Protein AF-U2QLL1-F1 (afdb_monomer_lite)

Structure (mmCIF, N/CA/C/O backbone):
data_AF-U2QLL1-F1
#
_entry.id   AF-U2QLL1-F1
#
loop_
_atom_site.group_PDB
_atom_site.id
_atom_site.type_symbol
_atom_site.label_atom_id
_atom_site.label_alt_id
_atom_site.label_comp_id
_atom_site.label_asym_id
_atom_site.label_entity_id
_atom_site.label_seq_id
_atom_site.pdbx_PDB_ins_code
_atom_site.Cartn_x
_atom_site.Cartn_y
_atom_site.Cartn_z
_atom_site.occupancy
_atom_site.B_iso_or_equiv
_atom_site.auth_seq_id
_atom_site.auth_comp_id
_atom_site.auth_asym_id
_atom_site.auth_atom_id
_atom_site.pdbx_PDB_model_num
ATOM 1 N N . MET A 1 1 ? -0.497 -2.647 -14.562 1.00 70.38 1 MET A N 1
ATOM 2 C CA . MET A 1 1 ? -0.001 -1.280 -14.275 1.00 70.38 1 MET A CA 1
ATOM 3 C C . MET A 1 1 ? 1.443 -1.209 -14.761 1.00 70.38 1 MET A C 1
ATOM 5 O O . MET A 1 1 ? 2.087 -2.247 -14.769 1.00 70.38 1 MET A O 1
ATOM 9 N N . GLN A 1 2 ? 1.967 -0.066 -15.217 1.00 87.94 2 GLN A N 1
ATOM 10 C CA . GLN A 1 2 ? 3.403 0.007 -15.535 1.00 87.94 2 GLN A CA 1
ATOM 11 C C . GLN A 1 2 ? 4.201 0.032 -14.219 1.00 87.94 2 GLN A C 1
ATOM 13 O O . GLN A 1 2 ? 3.851 0.798 -13.324 1.00 87.94 2 GLN A O 1
ATOM 18 N N . PHE A 1 3 ? 5.256 -0.780 -14.087 1.00 89.00 3 PHE A N 1
ATOM 19 C CA . PHE A 1 3 ? 6.040 -0.886 -12.843 1.00 89.00 3 PHE A CA 1
ATOM 20 C C . PHE A 1 3 ? 6.561 0.469 -12.334 1.00 89.00 3 PHE A C 1
ATOM 22 O O . PHE A 1 3 ? 6.480 0.760 -11.143 1.00 89.00 3 PHE A O 1
ATOM 29 N N . SER A 1 4 ? 7.033 1.331 -13.239 1.00 92.00 4 SER A N 1
ATOM 30 C CA . SER A 1 4 ? 7.472 2.695 -12.916 1.00 92.00 4 SER A CA 1
ATOM 31 C C . SER A 1 4 ? 6.366 3.533 -12.274 1.00 92.00 4 SER A C 1
ATOM 33 O O . SER A 1 4 ? 6.628 4.212 -11.285 1.00 92.00 4 SER A O 1
ATOM 35 N N . VAL A 1 5 ? 5.135 3.432 -12.785 1.00 93.94 5 VAL A N 1
ATOM 36 C CA . VAL A 1 5 ? 3.958 4.125 -12.238 1.00 93.94 5 VAL A CA 1
ATOM 37 C C . VAL A 1 5 ? 3.609 3.578 -10.857 1.00 93.94 5 VAL A C 1
ATOM 39 O O . VAL A 1 5 ? 3.366 4.356 -9.942 1.00 93.94 5 VAL A O 1
ATOM 42 N N . ALA A 1 6 ? 3.637 2.254 -10.672 1.00 95.81 6 ALA A N 1
ATOM 43 C CA . ALA A 1 6 ? 3.383 1.646 -9.366 1.00 95.81 6 ALA A CA 1
ATOM 44 C C . ALA A 1 6 ? 4.404 2.106 -8.313 1.00 95.81 6 ALA A C 1
ATOM 46 O O . ALA A 1 6 ? 4.026 2.489 -7.206 1.00 95.81 6 ALA A O 1
ATOM 47 N N . ARG A 1 7 ? 5.690 2.109 -8.687 1.00 96.50 7 ARG A N 1
ATOM 48 C CA . ARG A 1 7 ? 6.798 2.584 -7.854 1.00 96.50 7 ARG A CA 1
ATOM 49 C C . ARG A 1 7 ? 6.617 4.041 -7.456 1.00 96.50 7 ARG A C 1
ATOM 51 O O . ARG A 1 7 ? 6.696 4.364 -6.275 1.00 96.50 7 ARG A O 1
ATOM 58 N N . GLU A 1 8 ? 6.420 4.921 -8.434 1.00 95.75 8 GLU A N 1
ATOM 59 C CA . GLU A 1 8 ? 6.270 6.353 -8.182 1.00 95.75 8 GLU A CA 1
ATOM 60 C C . GLU A 1 8 ? 5.060 6.619 -7.288 1.00 95.75 8 GLU A C 1
ATOM 62 O O . GLU A 1 8 ? 5.184 7.286 -6.261 1.00 95.75 8 GLU A O 1
ATOM 67 N N . LEU A 1 9 ? 3.920 6.008 -7.615 1.00 96.50 9 LEU A N 1
ATOM 68 C CA . LEU A 1 9 ? 2.685 6.237 -6.890 1.00 96.50 9 LEU A CA 1
ATOM 69 C C . LEU A 1 9 ? 2.758 5.731 -5.446 1.00 96.50 9 LEU A C 1
ATOM 71 O O . LEU A 1 9 ? 2.398 6.466 -4.531 1.00 96.50 9 LEU A O 1
ATOM 75 N N . ALA A 1 10 ? 3.261 4.516 -5.213 1.00 97.25 10 ALA A N 1
ATOM 76 C CA . ALA A 1 10 ? 3.382 3.965 -3.864 1.00 97.25 10 ALA A CA 1
ATOM 77 C C . ALA A 1 10 ? 4.322 4.800 -2.976 1.00 97.25 10 ALA A C 1
ATOM 79 O O . ALA A 1 10 ? 4.002 5.057 -1.814 1.00 97.25 10 ALA A O 1
ATOM 80 N N . LEU A 1 11 ? 5.454 5.265 -3.522 1.00 97.50 11 LEU A N 1
ATOM 81 C CA . LEU A 1 11 ? 6.412 6.086 -2.777 1.00 97.50 11 LEU A CA 1
ATOM 82 C C . LEU A 1 11 ? 5.851 7.480 -2.463 1.00 97.50 11 LEU A C 1
ATOM 84 O O . LEU A 1 11 ? 5.929 7.920 -1.316 1.00 97.50 11 LEU A O 1
ATOM 88 N N . VAL A 1 12 ? 5.233 8.150 -3.441 1.00 97.62 12 VAL A N 1
ATOM 89 C CA . VAL A 1 12 ? 4.646 9.485 -3.242 1.00 97.62 12 VAL A CA 1
ATOM 90 C C . VAL A 1 12 ? 3.441 9.431 -2.300 1.00 97.62 12 VAL A C 1
ATOM 92 O O . VAL A 1 12 ? 3.314 10.284 -1.418 1.00 97.62 12 VAL A O 1
ATOM 95 N N . LEU A 1 13 ? 2.573 8.422 -2.434 1.00 97.56 13 LEU A N 1
ATOM 96 C CA . LEU A 1 13 ? 1.436 8.236 -1.530 1.00 97.56 13 LEU A CA 1
ATOM 97 C C . LEU A 1 13 ? 1.897 7.979 -0.097 1.00 97.56 13 LEU A C 1
ATOM 99 O O . LEU A 1 13 ? 1.320 8.556 0.820 1.00 97.56 13 LEU A O 1
ATOM 103 N N . ARG A 1 14 ? 2.947 7.177 0.115 1.00 97.19 14 ARG A N 1
ATOM 104 C CA . ARG A 1 14 ? 3.487 6.948 1.461 1.00 97.19 14 ARG A CA 1
ATOM 105 C C . ARG A 1 14 ? 4.042 8.230 2.084 1.00 97.19 14 ARG A C 1
ATOM 107 O O . ARG A 1 14 ? 3.826 8.461 3.271 1.00 97.19 14 ARG A O 1
ATOM 114 N N . GLU A 1 15 ? 4.731 9.068 1.310 1.00 97.19 15 GLU A N 1
ATOM 115 C CA . GLU A 1 15 ? 5.245 10.350 1.811 1.00 97.19 15 GLU A CA 1
ATOM 116 C C . GLU A 1 15 ? 4.122 11.348 2.135 1.00 97.19 15 GLU A C 1
ATOM 118 O O . GLU A 1 15 ? 4.174 12.011 3.172 1.00 97.19 15 GLU A O 1
ATOM 123 N N . LYS A 1 16 ? 3.089 11.445 1.287 1.00 97.31 16 LYS A N 1
ATOM 124 C CA . LYS A 1 16 ? 1.971 12.391 1.467 1.00 97.31 16 LYS A CA 1
ATOM 125 C C . LYS A 1 16 ? 0.927 11.932 2.485 1.00 97.31 16 LYS A C 1
ATOM 127 O O . LYS A 1 16 ? 0.366 12.771 3.189 1.00 97.31 16 LYS A O 1
ATOM 132 N N . PHE A 1 17 ? 0.675 10.628 2.574 1.00 97.12 17 PHE A N 1
ATOM 133 C CA . PHE A 1 17 ? -0.356 10.021 3.417 1.00 97.12 17 PHE A CA 1
ATOM 134 C C . PHE A 1 17 ? 0.259 8.925 4.307 1.00 97.12 17 PHE A C 1
ATOM 136 O O . PHE A 1 17 ? 0.069 7.730 4.066 1.00 97.12 17 PHE A O 1
ATOM 143 N N . PRO A 1 18 ? 0.994 9.295 5.378 1.00 96.00 18 PRO A N 1
ATOM 144 C CA . PRO A 1 18 ? 1.779 8.342 6.166 1.00 96.00 18 PRO A CA 1
ATOM 145 C C . PRO A 1 18 ? 0.969 7.223 6.828 1.00 96.00 18 PRO A C 1
ATOM 147 O O . PRO A 1 18 ? 1.539 6.188 7.161 1.00 96.00 18 PRO A O 1
ATOM 150 N N . LYS A 1 19 ? -0.343 7.411 7.021 1.00 95.62 19 LYS A N 1
ATOM 151 C CA . LYS A 1 19 ? -1.237 6.429 7.653 1.00 95.62 19 LYS A CA 1
ATOM 152 C C . LYS A 1 19 ? -2.020 5.573 6.661 1.00 95.62 19 LYS A C 1
ATOM 154 O O . LYS A 1 19 ? -2.624 4.594 7.092 1.00 95.62 19 LYS A O 1
ATOM 159 N N . LEU A 1 20 ? -1.978 5.900 5.370 1.00 97.94 20 LEU A N 1
ATOM 160 C CA . LEU A 1 20 ? -2.711 5.185 4.331 1.00 97.94 20 LEU A CA 1
ATOM 161 C C . LEU A 1 20 ? -2.277 3.717 4.289 1.00 97.94 20 LEU A C 1
ATOM 163 O O . LEU A 1 20 ? -1.079 3.419 4.275 1.00 97.94 20 LEU A O 1
ATOM 167 N N . SER A 1 21 ? -3.229 2.788 4.257 1.00 98.38 21 SER A N 1
ATOM 168 C CA . SER A 1 21 ? -2.928 1.393 3.936 1.00 98.38 21 SER A CA 1
ATOM 169 C C . SER A 1 21 ? -2.640 1.296 2.446 1.00 98.38 21 SER A C 1
ATOM 171 O O . SER A 1 21 ? -3.508 1.626 1.640 1.00 98.38 21 SER A O 1
ATOM 173 N N . ILE A 1 22 ? -1.444 0.844 2.074 1.00 98.44 22 ILE A N 1
ATOM 174 C CA . ILE A 1 22 ? -1.044 0.682 0.674 1.00 98.44 22 ILE A CA 1
ATOM 175 C C . ILE A 1 22 ? -0.664 -0.776 0.471 1.00 98.44 22 ILE A C 1
ATOM 177 O O . ILE A 1 22 ? 0.227 -1.293 1.132 1.00 98.44 22 ILE A O 1
ATOM 181 N N . SER A 1 23 ? -1.348 -1.431 -0.456 1.00 98.19 23 SER A N 1
ATOM 182 C CA . SER A 1 23 ? -1.075 -2.806 -0.854 1.00 98.19 23 SER A CA 1
ATOM 183 C C . SER A 1 23 ? -0.573 -2.842 -2.287 1.00 98.19 23 SER A C 1
ATOM 185 O O . SER A 1 23 ? -1.220 -2.296 -3.181 1.00 98.19 23 SER A O 1
ATOM 187 N N . VAL A 1 24 ? 0.553 -3.511 -2.498 1.00 98.06 24 VAL A N 1
ATOM 188 C CA . VAL A 1 24 ? 1.173 -3.764 -3.797 1.00 98.06 24 VAL A CA 1
ATOM 189 C C . VAL A 1 24 ? 1.003 -5.239 -4.126 1.00 98.06 24 VAL A C 1
ATOM 191 O O . VAL A 1 24 ? 1.496 -6.091 -3.389 1.00 98.06 24 VAL A O 1
ATOM 194 N N . TYR A 1 25 ? 0.311 -5.539 -5.221 1.00 97.12 25 TYR A N 1
ATOM 195 C CA . TYR A 1 25 ? 0.148 -6.906 -5.706 1.00 97.12 25 TYR A CA 1
ATOM 196 C C . TYR A 1 25 ? 1.054 -7.134 -6.914 1.00 97.12 25 TYR A C 1
ATOM 198 O O . TYR A 1 25 ? 0.867 -6.506 -7.966 1.00 97.12 25 TYR A O 1
ATOM 206 N N . ASP A 1 26 ? 2.026 -8.023 -6.730 1.00 94.62 26 ASP A N 1
ATOM 207 C CA . ASP A 1 26 ? 2.783 -8.657 -7.809 1.00 94.62 26 ASP A CA 1
ATOM 208 C C . ASP A 1 26 ? 2.242 -10.071 -8.068 1.00 94.62 26 ASP A C 1
ATOM 210 O O . ASP A 1 26 ? 1.285 -10.495 -7.416 1.00 94.62 26 ASP A O 1
ATOM 214 N N . GLU A 1 27 ? 2.808 -10.778 -9.049 1.00 92.00 27 GLU A N 1
ATOM 215 C CA . GLU A 1 27 ? 2.339 -12.104 -9.488 1.00 92.00 27 GLU A CA 1
ATOM 216 C C . GLU A 1 27 ? 2.161 -13.120 -8.355 1.00 92.00 27 GLU A C 1
ATOM 218 O O . GLU A 1 27 ? 1.274 -13.972 -8.430 1.00 92.00 27 GLU A O 1
ATOM 223 N N . GLU A 1 28 ? 2.979 -13.027 -7.309 1.00 91.38 28 GLU A N 1
ATOM 224 C CA . GLU A 1 28 ? 3.047 -14.036 -6.256 1.00 91.38 28 GLU A CA 1
ATOM 225 C C . GLU A 1 28 ? 2.551 -13.513 -4.907 1.00 91.38 28 GLU A C 1
ATOM 227 O O . GLU A 1 28 ? 2.037 -14.283 -4.093 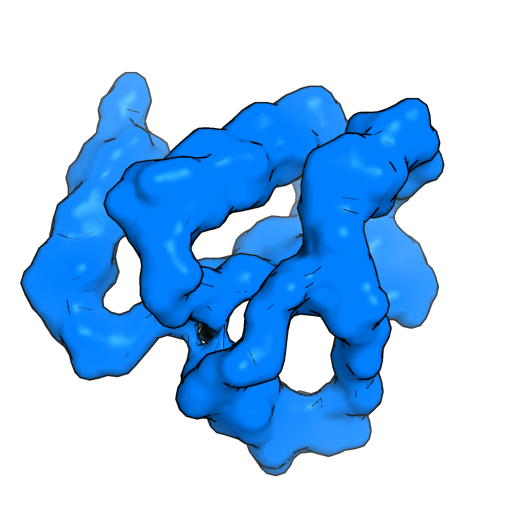1.00 91.38 28 GLU A O 1
ATOM 232 N N . ASN A 1 29 ? 2.688 -12.210 -4.657 1.00 96.31 29 ASN A N 1
ATOM 233 C CA . ASN A 1 29 ? 2.614 -11.651 -3.320 1.00 96.31 29 ASN A CA 1
ATOM 234 C C . ASN A 1 29 ? 1.672 -10.454 -3.220 1.00 96.31 29 ASN A C 1
ATOM 236 O O . ASN A 1 29 ? 1.602 -9.571 -4.077 1.00 96.31 29 ASN A O 1
ATOM 240 N N . TRP A 1 30 ? 1.019 -10.384 -2.064 1.00 97.50 30 TRP A N 1
ATOM 241 C CA . TRP A 1 30 ? 0.465 -9.155 -1.526 1.00 97.50 30 TRP A CA 1
ATOM 242 C C . TRP A 1 30 ? 1.496 -8.536 -0.579 1.00 97.50 30 TRP A C 1
ATOM 244 O O . TRP A 1 30 ? 1.792 -9.095 0.473 1.00 97.50 30 TRP A O 1
ATOM 254 N N . ASN A 1 31 ? 2.047 -7.381 -0.946 1.00 98.00 31 ASN A N 1
ATOM 255 C CA . ASN A 1 31 ? 3.052 -6.671 -0.161 1.00 98.00 31 ASN A CA 1
ATOM 256 C C . ASN A 1 31 ? 2.479 -5.369 0.417 1.00 98.00 31 ASN A C 1
ATOM 258 O O . ASN A 1 31 ? 1.727 -4.658 -0.248 1.00 98.00 31 ASN A O 1
ATOM 262 N N . THR A 1 32 ? 2.869 -5.024 1.638 1.00 98.25 32 THR A N 1
ATOM 263 C CA . THR A 1 32 ? 2.558 -3.748 2.306 1.00 98.25 32 THR A CA 1
ATOM 264 C C . THR A 1 32 ? 3.797 -3.260 3.045 1.00 98.25 32 THR A C 1
ATOM 266 O O . THR A 1 32 ? 4.640 -4.070 3.425 1.00 98.25 32 THR A O 1
ATOM 269 N N . ASP A 1 33 ? 3.930 -1.957 3.273 1.00 97.81 33 ASP A N 1
ATOM 270 C CA . ASP A 1 33 ? 5.048 -1.391 4.036 1.00 97.81 33 ASP A CA 1
ATOM 271 C C . ASP A 1 33 ? 4.736 -1.061 5.490 1.00 97.81 33 ASP A C 1
ATOM 273 O O . ASP A 1 33 ? 5.646 -0.885 6.301 1.00 97.81 33 ASP A O 1
ATOM 277 N N . ILE A 1 34 ? 3.454 -1.039 5.842 1.00 96.81 34 ILE A N 1
ATOM 278 C CA . ILE A 1 34 ? 2.998 -0.900 7.221 1.00 96.81 34 ILE A CA 1
ATOM 279 C C . ILE A 1 34 ? 1.875 -1.890 7.517 1.00 96.81 34 ILE A C 1
ATOM 281 O O . ILE A 1 34 ? 1.126 -2.300 6.630 1.00 96.81 34 ILE A O 1
ATOM 285 N N . ILE A 1 35 ? 1.732 -2.235 8.795 1.00 97.69 35 ILE A N 1
ATOM 286 C CA . ILE A 1 35 ? 0.570 -2.958 9.311 1.00 97.69 35 ILE A CA 1
ATOM 287 C C . ILE A 1 35 ? -0.306 -1.944 10.038 1.00 97.69 35 ILE A C 1
ATOM 289 O O . ILE A 1 35 ? 0.120 -1.337 11.020 1.00 97.69 35 ILE A O 1
ATOM 293 N N . ASN A 1 36 ? -1.519 -1.746 9.540 1.00 97.25 36 ASN A N 1
ATOM 294 C CA . ASN A 1 36 ? -2.517 -0.856 10.121 1.00 97.25 36 ASN A CA 1
ATOM 295 C C . ASN A 1 36 ? -3.922 -1.451 9.932 1.00 97.25 36 ASN A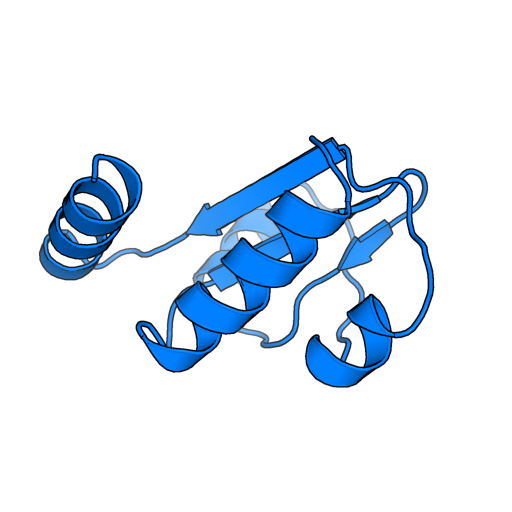 C 1
ATOM 297 O O . ASN A 1 36 ? -4.081 -2.515 9.327 1.00 97.25 36 ASN A O 1
ATOM 301 N N . ASP A 1 37 ? -4.938 -0.752 10.432 1.00 97.12 37 ASP A N 1
ATOM 302 C CA . ASP A 1 37 ? -6.311 -1.260 10.466 1.00 97.12 37 ASP A CA 1
ATOM 303 C C . ASP A 1 37 ? -6.845 -1.653 9.084 1.00 97.12 37 ASP A C 1
ATOM 305 O O . ASP A 1 37 ? -7.526 -2.666 8.974 1.00 97.12 37 ASP A O 1
ATOM 309 N N . GLY A 1 38 ? -6.508 -0.919 8.016 1.00 97.75 38 GLY A N 1
ATOM 310 C CA . GLY A 1 38 ? -6.957 -1.261 6.662 1.00 97.75 38 GLY A CA 1
ATOM 311 C C . GLY A 1 38 ? -6.329 -2.550 6.121 1.00 97.75 38 GLY A C 1
ATOM 312 O O . GLY A 1 38 ? -7.028 -3.361 5.518 1.00 97.75 38 GLY A O 1
ATOM 313 N N . ILE A 1 39 ? -5.042 -2.798 6.394 1.00 98.12 39 ILE A N 1
ATOM 314 C CA . ILE A 1 39 ? -4.382 -4.061 6.021 1.00 98.12 39 ILE A CA 1
ATOM 315 C C . ILE A 1 39 ? -4.957 -5.232 6.825 1.00 98.12 39 ILE A C 1
ATOM 317 O O . ILE A 1 39 ? -5.275 -6.276 6.256 1.00 98.12 39 ILE A O 1
ATOM 321 N N . LEU A 1 40 ? -5.136 -5.057 8.138 1.00 98.00 40 LEU A N 1
ATOM 322 C CA . LEU A 1 40 ? -5.717 -6.089 9.004 1.00 98.00 40 LEU A CA 1
ATOM 323 C C . LEU A 1 40 ? -7.178 -6.383 8.637 1.00 98.00 40 LEU A C 1
ATOM 325 O O . LEU A 1 40 ? -7.611 -7.536 8.680 1.00 98.00 40 LEU A O 1
ATOM 329 N N . TYR A 1 41 ? -7.929 -5.358 8.237 1.00 97.69 41 TYR A N 1
ATOM 330 C CA . TYR A 1 41 ? -9.286 -5.492 7.722 1.00 97.69 41 TYR A CA 1
ATOM 331 C C . TYR A 1 41 ? -9.321 -6.331 6.438 1.00 97.69 41 TYR A C 1
ATOM 333 O O . TYR A 1 41 ? -10.062 -7.316 6.380 1.00 97.69 41 TYR A O 1
ATOM 341 N N . GLU A 1 42 ? -8.476 -6.013 5.452 1.00 96.75 42 GLU A N 1
ATOM 342 C CA . GLU A 1 42 ? -8.379 -6.778 4.201 1.00 96.75 42 GLU A CA 1
ATOM 343 C C . GLU A 1 42 ? -7.949 -8.230 4.460 1.00 96.75 42 GLU A C 1
ATOM 345 O O . GLU A 1 42 ? -8.544 -9.162 3.914 1.00 96.75 42 GLU A O 1
ATOM 350 N N . GLN A 1 43 ? -6.967 -8.458 5.341 1.00 97.94 43 GLN A N 1
ATOM 351 C CA . GLN A 1 43 ? -6.525 -9.805 5.714 1.00 97.94 43 GLN A CA 1
ATOM 352 C C . GLN A 1 43 ? -7.667 -10.587 6.366 1.00 97.94 43 GLN A C 1
ATOM 354 O O . GLN A 1 43 ? -7.879 -11.765 6.069 1.00 97.94 43 GLN A O 1
ATOM 359 N N . ASN A 1 44 ? -8.449 -9.944 7.235 1.00 97.69 44 ASN A N 1
ATOM 360 C CA . ASN A 1 44 ? -9.582 -10.591 7.876 1.00 97.69 44 ASN 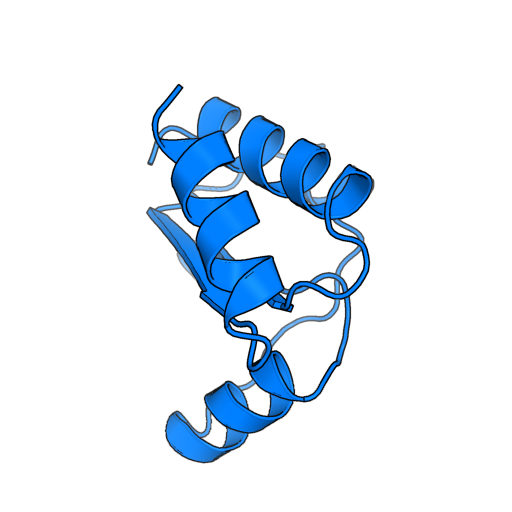A CA 1
ATOM 361 C C . ASN A 1 44 ? -10.678 -10.990 6.873 1.00 97.69 44 ASN A C 1
ATOM 363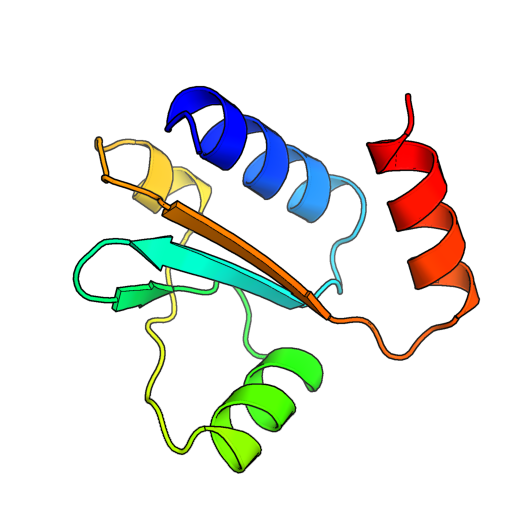 O O . ASN A 1 44 ? -11.334 -12.010 7.087 1.00 97.69 44 ASN A O 1
ATOM 367 N N . ILE A 1 45 ? -10.873 -10.236 5.791 1.00 97.00 45 ILE A N 1
ATOM 368 C CA . ILE A 1 45 ? -11.856 -10.561 4.747 1.00 97.00 45 ILE A CA 1
ATOM 369 C C . ILE A 1 45 ? -11.327 -11.646 3.813 1.00 97.00 45 ILE A C 1
ATOM 371 O O . ILE A 1 45 ? -11.987 -12.661 3.597 1.00 97.00 45 ILE A O 1
ATOM 375 N N . THR A 1 46 ? -10.134 -11.439 3.263 1.00 95.31 46 THR A N 1
ATOM 376 C CA . THR A 1 46 ? -9.562 -12.297 2.218 1.00 95.31 46 THR A CA 1
ATOM 377 C C . THR A 1 46 ? -8.979 -13.596 2.766 1.00 95.31 46 THR A C 1
ATOM 379 O O . THR A 1 46 ? -8.836 -14.564 2.018 1.00 95.31 46 THR A O 1
ATOM 382 N N . LYS A 1 47 ? -8.629 -13.620 4.060 1.00 96.38 47 LYS A N 1
ATOM 383 C CA . LYS A 1 47 ? -7.865 -14.692 4.722 1.00 96.38 47 LYS A CA 1
ATOM 384 C C . LYS A 1 47 ? -6.532 -14.992 4.026 1.00 96.38 47 LYS A C 1
ATOM 386 O O . LYS A 1 47 ? -6.030 -16.110 4.114 1.00 96.38 47 LYS A O 1
ATOM 391 N N . LYS A 1 48 ? -5.983 -14.011 3.304 1.00 94.88 48 LYS A N 1
ATOM 392 C CA . LYS A 1 48 ? -4.680 -14.094 2.642 1.00 94.88 48 LYS A CA 1
ATOM 393 C C . LYS A 1 48 ? -3.612 -13.459 3.513 1.00 94.88 48 LYS A C 1
ATOM 395 O O . LYS A 1 48 ? -3.856 -12.432 4.137 1.00 94.88 48 LYS A O 1
ATOM 400 N N . ASP A 1 49 ? -2.435 -14.064 3.517 1.00 95.75 49 ASP A N 1
ATOM 401 C CA . ASP A 1 49 ? -1.268 -13.470 4.150 1.00 95.75 49 ASP A CA 1
ATOM 402 C C . ASP A 1 49 ? -0.668 -12.379 3.260 1.00 95.75 49 ASP A C 1
ATOM 404 O O . ASP A 1 49 ? -0.824 -12.393 2.035 1.00 95.75 49 ASP A O 1
ATOM 408 N N . PHE A 1 50 ? 0.004 -11.429 3.903 1.00 97.44 50 PHE A N 1
ATOM 409 C CA . PHE A 1 50 ? 0.741 -10.356 3.254 1.00 97.44 50 PHE A CA 1
ATOM 410 C C . PHE A 1 50 ? 2.194 -10.363 3.720 1.00 97.44 50 PHE A C 1
ATOM 412 O O . PHE A 1 50 ? 2.507 -10.774 4.840 1.00 97.44 50 PHE A O 1
ATOM 419 N N . ASN A 1 51 ? 3.070 -9.824 2.883 1.00 98.00 51 ASN A N 1
ATOM 420 C CA . ASN A 1 51 ? 4.458 -9.573 3.228 1.00 98.00 51 ASN A CA 1
ATOM 421 C C . ASN A 1 51 ? 4.620 -8.129 3.698 1.00 98.00 51 ASN A C 1
ATOM 423 O O . ASN A 1 51 ? 4.183 -7.193 3.025 1.00 98.00 51 ASN A O 1
ATOM 427 N N . ILE A 1 52 ? 5.289 -7.950 4.835 1.00 98.00 52 ILE A N 1
ATOM 428 C CA . ILE A 1 52 ? 5.750 -6.637 5.284 1.00 98.00 52 ILE A CA 1
ATOM 429 C C . ILE A 1 52 ? 7.107 -6.339 4.631 1.00 98.00 52 ILE A C 1
ATOM 431 O O . ILE A 1 52 ? 8.067 -7.086 4.817 1.00 98.00 52 ILE A O 1
ATOM 435 N N . VAL A 1 53 ? 7.190 -5.276 3.832 1.00 97.62 53 VAL A N 1
ATOM 436 C CA . VAL A 1 53 ? 8.386 -4.917 3.048 1.00 97.62 53 VAL A CA 1
ATOM 437 C C . VAL A 1 53 ? 8.733 -3.441 3.212 1.00 97.62 53 VAL A C 1
ATOM 439 O O . VAL A 1 53 ? 7.880 -2.622 3.511 1.00 97.62 53 VAL A O 1
ATOM 442 N N . ASN A 1 54 ? 9.975 -3.040 2.958 1.00 97.19 54 ASN A N 1
ATOM 443 C CA . ASN A 1 54 ? 10.286 -1.619 2.805 1.00 97.19 54 ASN A CA 1
ATOM 444 C C . ASN A 1 54 ? 10.039 -1.212 1.347 1.00 97.19 54 ASN A C 1
ATOM 446 O O . ASN A 1 54 ? 10.753 -1.686 0.470 1.00 97.19 54 ASN A O 1
ATOM 450 N N . PHE A 1 55 ? 9.081 -0.322 1.058 1.00 96.88 55 PHE A N 1
ATOM 451 C CA . PHE A 1 55 ? 8.802 0.079 -0.331 1.00 96.88 55 PHE A CA 1
ATOM 452 C C . PHE A 1 55 ? 10.013 0.664 -1.064 1.00 96.88 55 PHE A C 1
ATOM 454 O O . PHE A 1 55 ? 10.190 0.378 -2.247 1.00 96.88 55 PHE A O 1
ATOM 461 N N . LYS A 1 56 ? 10.883 1.430 -0.391 1.00 95.44 56 LYS A N 1
ATOM 462 C CA . LYS A 1 56 ? 12.090 1.974 -1.037 1.00 95.44 56 LYS A CA 1
ATOM 463 C C . LYS A 1 56 ? 13.027 0.860 -1.499 1.00 95.44 56 LYS A C 1
ATOM 465 O O . LYS A 1 56 ? 13.654 1.005 -2.539 1.00 95.44 56 LYS A O 1
ATOM 470 N N . GLU A 1 57 ? 13.108 -0.236 -0.751 1.00 96.69 57 GLU A N 1
ATOM 471 C CA . GLU A 1 57 ? 13.938 -1.393 -1.100 1.00 96.69 57 GLU A CA 1
ATOM 472 C C . GLU A 1 57 ? 13.242 -2.332 -2.087 1.00 96.69 57 GLU A C 1
ATOM 474 O O . GLU A 1 57 ? 13.861 -2.755 -3.059 1.00 96.69 57 GLU A O 1
ATOM 479 N N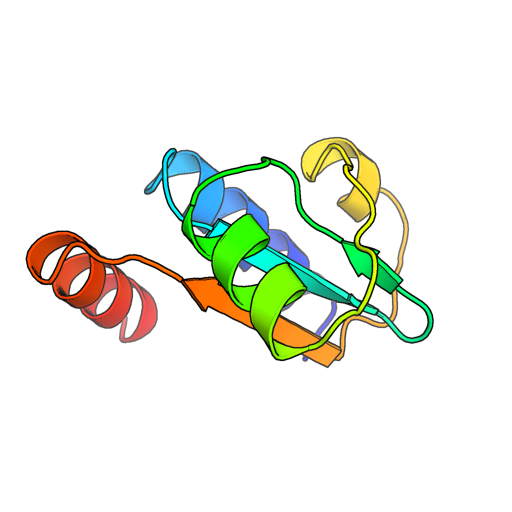 . TYR A 1 58 ? 11.952 -2.608 -1.882 1.00 96.25 58 TYR A N 1
ATOM 480 C CA . TYR A 1 58 ? 11.127 -3.433 -2.765 1.00 96.25 58 TYR A CA 1
ATOM 481 C C . TYR A 1 58 ? 11.183 -2.911 -4.204 1.00 96.25 58 TYR A C 1
ATOM 483 O O . TYR A 1 58 ? 11.521 -3.640 -5.129 1.00 96.25 58 TYR A O 1
ATOM 491 N N . PHE A 1 59 ? 10.984 -1.605 -4.394 1.00 95.81 59 PHE A N 1
ATOM 492 C CA . PHE A 1 59 ? 11.013 -0.992 -5.720 1.00 95.81 59 PHE A CA 1
ATOM 493 C C . PHE A 1 59 ? 12.425 -0.752 -6.297 1.00 95.81 59 PHE A C 1
ATOM 495 O O . PHE A 1 59 ? 12.538 -0.122 -7.353 1.00 95.81 59 PHE A O 1
ATOM 502 N N . ASN A 1 60 ? 13.499 -1.229 -5.649 1.00 94.94 60 ASN A N 1
ATOM 503 C CA . ASN A 1 60 ? 14.839 -1.245 -6.256 1.00 94.94 60 ASN A CA 1
ATOM 504 C C . ASN A 1 60 ? 15.003 -2.377 -7.278 1.00 94.94 60 ASN A C 1
ATOM 506 O O . ASN A 1 60 ? 15.871 -2.282 -8.145 1.00 94.94 60 ASN A O 1
ATOM 510 N N . ASN A 1 61 ? 14.180 -3.424 -7.193 1.00 93.19 61 ASN A N 1
ATOM 511 C CA . ASN A 1 61 ? 14.158 -4.527 -8.148 1.00 93.19 61 ASN A CA 1
ATOM 512 C C . ASN A 1 61 ? 12.876 -4.467 -8.980 1.00 93.19 61 ASN A C 1
ATOM 514 O O . ASN A 1 61 ? 11.851 -3.975 -8.517 1.00 93.19 61 ASN A O 1
ATOM 518 N N . TYR A 1 62 ? 12.932 -4.950 -10.221 1.00 92.81 62 TYR A N 1
ATOM 519 C CA . TYR A 1 62 ? 11.737 -5.043 -11.055 1.00 92.81 62 TYR A CA 1
ATOM 520 C C . TYR A 1 62 ? 10.797 -6.130 -10.525 1.00 92.81 62 TYR A C 1
ATOM 522 O O . TYR A 1 62 ? 11.222 -7.262 -10.300 1.00 92.81 62 TYR A O 1
ATOM 530 N N . HIS A 1 63 ? 9.517 -5.782 -10.411 1.00 93.06 63 HIS A N 1
ATOM 531 C CA . HIS A 1 63 ? 8.426 -6.700 -10.105 1.00 93.06 63 HIS A CA 1
ATOM 532 C C . HIS A 1 63 ? 7.284 -6.461 -11.094 1.00 93.06 63 HIS A C 1
ATOM 534 O O . HIS A 1 63 ? 6.992 -5.317 -11.452 1.00 93.06 63 HIS A O 1
ATOM 540 N N . GLU A 1 64 ? 6.598 -7.516 -11.524 1.00 93.88 64 GLU A N 1
ATOM 541 C CA . GLU A 1 64 ? 5.404 -7.367 -12.354 1.00 93.88 64 GLU A CA 1
ATOM 542 C C . GLU A 1 64 ? 4.198 -6.985 -11.484 1.00 93.88 64 GLU A C 1
ATOM 544 O O . GLU A 1 64 ? 3.382 -7.806 -11.075 1.00 93.88 64 GLU A O 1
ATOM 549 N N . VAL A 1 65 ? 4.119 -5.694 -11.152 1.00 95.94 65 VAL A N 1
ATOM 550 C CA . VAL A 1 65 ? 3.039 -5.136 -10.332 1.00 95.94 65 VAL A CA 1
ATOM 551 C C . VAL A 1 65 ? 1.805 -4.894 -11.191 1.00 95.94 65 VAL A C 1
ATOM 553 O O . VAL A 1 65 ? 1.797 -4.054 -12.100 1.00 95.94 65 VAL A O 1
ATOM 556 N N . PHE A 1 66 ? 0.709 -5.572 -10.863 1.00 94.88 66 PHE A N 1
ATOM 557 C CA . PHE A 1 66 ? -0.544 -5.419 -11.600 1.00 94.88 66 PHE A CA 1
ATOM 558 C C . PHE A 1 66 ? -1.570 -4.537 -10.885 1.00 94.88 66 PHE A C 1
ATOM 560 O O . PHE A 1 66 ? -2.386 -3.916 -11.572 1.00 94.88 66 PHE A O 1
ATOM 567 N N . LYS A 1 67 ? -1.516 -4.419 -9.549 1.00 95.31 67 LYS A N 1
ATOM 568 C CA . LYS A 1 67 ? -2.501 -3.660 -8.760 1.00 95.31 67 LYS A CA 1
ATOM 569 C C . LYS A 1 67 ? -1.871 -2.951 -7.558 1.00 95.31 67 LYS A C 1
ATOM 571 O O . LYS A 1 67 ? -1.087 -3.537 -6.818 1.00 95.31 67 LYS A O 1
ATOM 576 N N . LEU A 1 68 ? -2.315 -1.714 -7.332 1.00 96.81 68 LEU A N 1
ATOM 577 C CA . LEU A 1 68 ? -2.217 -1.022 -6.049 1.00 96.81 68 LEU A CA 1
ATOM 578 C C . LEU A 1 68 ? -3.611 -0.947 -5.425 1.00 96.81 68 LEU A C 1
ATOM 580 O O . LEU A 1 68 ? -4.588 -0.678 -6.125 1.00 96.81 68 LEU A O 1
ATOM 584 N N . MET A 1 69 ? -3.711 -1.190 -4.123 1.00 96.62 69 MET A N 1
ATOM 585 C CA . MET A 1 69 ? -4.946 -0.999 -3.365 1.00 96.62 69 MET A CA 1
ATOM 586 C C . MET A 1 69 ? -4.683 -0.070 -2.191 1.00 96.62 69 MET A C 1
ATOM 588 O O . MET A 1 69 ? -3.698 -0.235 -1.474 1.00 96.62 69 MET A O 1
ATOM 592 N N . LEU A 1 70 ? -5.576 0.898 -2.018 1.00 97.94 70 LEU A N 1
ATOM 593 C CA . LEU A 1 70 ? -5.496 1.923 -0.990 1.00 97.94 70 LEU A CA 1
ATOM 594 C C . LEU A 1 70 ? -6.698 1.767 -0.061 1.00 97.94 70 LEU A C 1
ATOM 596 O O . LEU A 1 70 ? -7.819 1.619 -0.547 1.00 97.94 70 LEU A O 1
ATOM 600 N N . ILE A 1 71 ? -6.476 1.796 1.252 1.00 97.75 71 ILE A N 1
ATOM 601 C CA . ILE A 1 71 ? -7.559 1.783 2.244 1.00 97.75 71 ILE A CA 1
ATOM 602 C C . ILE A 1 71 ? -7.318 2.893 3.260 1.00 97.75 71 ILE A C 1
ATOM 604 O O . ILE A 1 71 ? -6.268 2.957 3.899 1.00 97.75 71 ILE A O 1
ATOM 60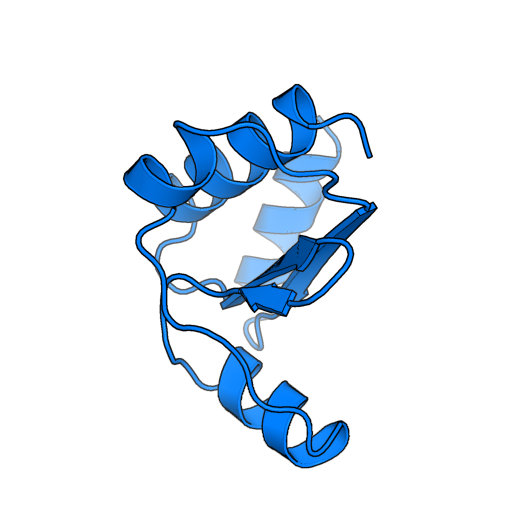8 N N . THR A 1 72 ? -8.329 3.735 3.435 1.00 97.12 72 THR A N 1
ATOM 609 C CA . THR A 1 72 ? -8.477 4.628 4.582 1.00 97.12 72 THR A CA 1
ATOM 610 C C . THR A 1 72 ? -9.925 4.565 5.058 1.00 97.12 72 THR A C 1
ATOM 612 O O . THR A 1 72 ? -10.833 4.315 4.264 1.00 97.12 72 THR A O 1
ATOM 615 N N . PHE A 1 73 ? -10.125 4.758 6.358 1.00 96.25 73 PHE A N 1
ATOM 616 C CA . PHE A 1 73 ? -11.447 4.861 6.981 1.00 96.25 73 PHE A CA 1
ATOM 617 C C . PHE A 1 73 ? -11.792 6.310 7.362 1.00 96.25 73 PHE A C 1
ATOM 619 O O . PHE A 1 73 ? -12.808 6.543 8.010 1.00 96.25 73 PHE A O 1
ATOM 626 N N . ASP A 1 74 ? -10.939 7.275 6.997 1.00 96.44 74 ASP A N 1
ATOM 627 C CA . ASP A 1 74 ? -11.194 8.706 7.161 1.00 96.44 74 ASP A CA 1
ATOM 628 C C . ASP A 1 74 ? -11.692 9.286 5.832 1.00 96.44 74 ASP A C 1
ATOM 630 O O . ASP A 1 74 ? -10.938 9.385 4.862 1.00 96.44 74 ASP A O 1
ATOM 634 N N . ASP A 1 75 ? -12.962 9.691 5.797 1.00 96.50 75 ASP A N 1
ATOM 635 C CA . ASP A 1 75 ? -13.605 10.263 4.609 1.00 96.50 75 ASP A CA 1
ATOM 636 C C . ASP A 1 75 ? -12.874 11.516 4.090 1.00 96.50 75 ASP A C 1
ATOM 638 O O . ASP A 1 75 ? -12.751 11.707 2.878 1.00 96.50 75 ASP A O 1
ATOM 642 N N . ASN A 1 76 ? -12.316 12.346 4.982 1.00 96.69 76 ASN A N 1
ATOM 643 C CA . ASN A 1 76 ? -11.560 13.534 4.574 1.00 96.69 76 ASN A CA 1
ATOM 644 C C . ASN A 1 76 ? -10.208 13.152 3.964 1.00 96.69 76 ASN A C 1
ATOM 646 O O . ASN A 1 76 ? -9.703 13.840 3.075 1.00 96.69 76 ASN A O 1
ATOM 650 N N . GLU A 1 77 ? -9.572 12.091 4.470 1.00 96.31 77 GLU A N 1
ATOM 651 C CA . GLU A 1 77 ? -8.346 11.560 3.872 1.00 96.31 77 GLU A CA 1
ATOM 652 C C . GLU A 1 77 ? -8.646 10.943 2.501 1.00 96.31 77 GLU A C 1
ATOM 654 O O . GLU A 1 77 ? -7.912 11.203 1.548 1.00 96.31 77 GLU A O 1
ATOM 659 N N . MET A 1 78 ? -9.764 10.221 2.372 1.00 96.56 78 MET A N 1
ATOM 660 C CA . MET A 1 78 ? -10.221 9.647 1.106 1.00 96.56 78 MET A CA 1
ATOM 661 C C . MET A 1 78 ? -10.452 10.720 0.037 1.00 96.56 78 MET A C 1
ATOM 663 O O . MET A 1 78 ? -9.979 10.568 -1.089 1.00 96.56 78 MET A O 1
ATOM 667 N N . GLU A 1 79 ? -11.114 11.828 0.378 1.00 97.31 79 GLU A N 1
ATOM 668 C CA . GLU A 1 79 ? -11.316 12.947 -0.549 1.00 97.31 79 GLU A CA 1
ATOM 669 C C . GLU A 1 79 ? -9.980 13.553 -1.010 1.00 97.31 79 GLU A C 1
ATOM 671 O O . GLU A 1 79 ? -9.770 13.770 -2.204 1.00 97.31 79 GLU A O 1
ATOM 676 N N . LYS A 1 80 ? -9.030 13.761 -0.087 1.00 97.44 80 LYS A N 1
ATOM 677 C CA . LYS A 1 80 ? -7.692 14.281 -0.424 1.00 97.44 80 LYS A CA 1
ATOM 678 C C . LYS A 1 80 ? -6.916 13.344 -1.344 1.00 97.44 80 LYS A C 1
ATOM 680 O O . LYS A 1 80 ? -6.242 13.826 -2.252 1.00 97.44 80 LYS A O 1
ATOM 685 N N . ILE A 1 81 ? -6.998 12.033 -1.116 1.00 97.12 81 ILE A N 1
ATOM 686 C CA . ILE A 1 81 ? -6.359 11.030 -1.975 1.00 97.12 81 ILE A CA 1
ATOM 687 C C . ILE A 1 81 ? -6.996 11.054 -3.365 1.00 97.12 81 ILE A C 1
ATOM 689 O O . ILE A 1 81 ? -6.272 11.106 -4.353 1.00 97.12 81 ILE A O 1
ATOM 693 N N . ASN A 1 82 ? -8.328 11.078 -3.457 1.00 96.12 82 ASN A N 1
ATOM 694 C CA . ASN A 1 82 ? -9.031 11.128 -4.740 1.00 96.12 82 ASN A CA 1
ATOM 695 C C . ASN A 1 82 ? -8.679 12.385 -5.541 1.00 96.12 82 ASN A C 1
ATOM 697 O O . ASN A 1 82 ? -8.408 12.280 -6.733 1.00 96.12 82 ASN A O 1
ATOM 701 N N . ASN A 1 83 ? -8.622 13.548 -4.888 1.00 96.44 83 ASN A N 1
ATOM 702 C CA . ASN A 1 83 ? -8.201 14.790 -5.535 1.00 96.44 83 ASN A CA 1
ATOM 703 C C . ASN A 1 83 ? -6.752 14.698 -6.028 1.00 96.44 83 ASN A C 1
ATOM 705 O O . ASN A 1 83 ? -6.481 15.043 -7.169 1.00 96.44 83 ASN A O 1
ATOM 709 N N . PHE A 1 84 ? -5.841 14.162 -5.209 1.00 96.06 84 PHE A N 1
ATOM 710 C CA . PHE A 1 84 ? -4.443 13.962 -5.601 1.00 96.06 84 PHE A CA 1
ATOM 711 C C . PHE A 1 84 ? -4.279 13.002 -6.794 1.00 96.06 84 PHE A C 1
ATOM 713 O O . PHE A 1 84 ? -3.390 13.201 -7.611 1.00 96.06 84 PHE A O 1
ATOM 720 N N . LEU A 1 85 ? -5.111 11.961 -6.897 1.00 93.25 85 LEU A N 1
ATOM 721 C CA . LEU A 1 85 ? -5.056 10.980 -7.990 1.00 93.25 85 LEU A CA 1
ATOM 722 C C . LEU A 1 85 ? -5.734 11.452 -9.287 1.00 93.25 85 LEU A C 1
ATOM 724 O O . LEU A 1 85 ? -5.568 10.800 -10.317 1.00 93.25 85 LEU A O 1
ATOM 728 N N . ALA A 1 86 ? -6.542 12.512 -9.227 1.00 91.31 86 ALA A N 1
ATOM 729 C CA . ALA A 1 86 ? -7.276 13.053 -10.370 1.00 91.31 86 ALA A CA 1
ATOM 730 C C . ALA A 1 86 ? -6.525 14.176 -11.112 1.00 91.31 86 ALA A C 1
ATOM 732 O O . ALA A 1 86 ? -6.973 14.576 -12.189 1.00 91.31 86 ALA A O 1
ATOM 733 N N . GLU A 1 87 ? -5.433 14.686 -10.531 1.00 71.56 87 GLU A N 1
ATOM 734 C CA . GLU A 1 87 ? -4.497 15.644 -11.146 1.00 71.56 87 GLU A CA 1
ATOM 735 C C . GLU A 1 87 ? -3.583 14.973 -12.185 1.00 71.56 87 GLU A C 1
ATOM 737 O O . GLU A 1 87 ? -3.354 15.609 -13.242 1.00 71.56 87 GLU A O 1
#

Foldseek 3Di:
DPLVCVLVCVVVCCVVPVQKWKWWDFPPFTETQDDDPFNVVVCVVVVDDHHHDHSVVVSVDDTRTDDMDIDDPDPVVVVVVVVVVVD

Organism: NCBI:txid1321820

Sequence (87 aa):
MQFSVARELALVLREKFPKLSISVYDEENWNTDIINDGILYEQNITKKDFNIVNFKEYFNNYHEVFKLMLITFDDNEMEKINNFLAE

Radius of gyration: 12.49 Å; chains: 1; bounding box: 28×30×26 Å

Secondary structure (DSSP, 8-state):
--HHHHHHHHHHHHHH-TT-EEEEE-SS-EEESS--HHHHHHHHHH----EE--HHHHTTS-----EEEEE-S-HHHHHHHHHHHH-

pLDDT: mean 95.62, std 4.28, range [70.38, 98.44]